Protein AF-A0A8E2B9Q5-F1 (afdb_monomer)

Secondary structure (DSSP, 8-state):
--EEEEEEETTEEEEEEEES-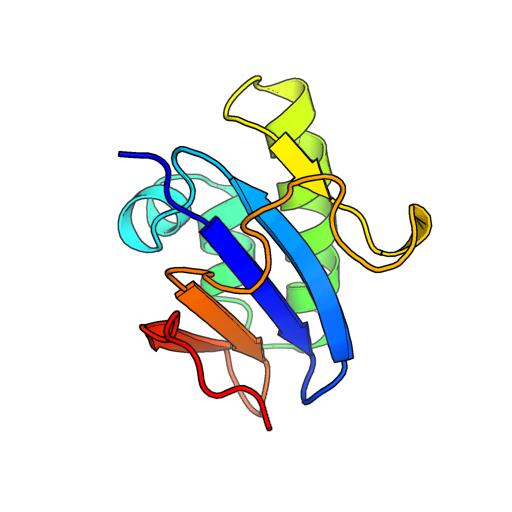-HHHHTTSHHHHHHHT--SHHHHHHHHHHHHHHHHHTTSS-EE-GGG-SS-SSTTTT--SEEEEESSSEEEEE--SS---

Organism: NCBI:txid2576905

Foldseek 3Di:
DKAKEWEEAVPHTFKIWIRQLDLVSLCVDPLSVQLQFPQDSVSNSVSLVVVLVVCVVVVRGHMGGCVVDDDDPDPQSQFHQWYWYDDSHTDIDGDGDDDPD

Radius of gyration: 12.32 Å; Cα contacts (8 Å, |Δi|>4): 187; chains: 1; bounding box: 28×25×31 Å

Mean predicted aligned error: 6.24 Å

Structure (mmCIF, N/CA/C/O backbone):
data_AF-A0A8E2B9Q5-F1
#
_entry.id   AF-A0A8E2B9Q5-F1
#
loop_
_atom_site.group_PDB
_atom_site.id
_atom_site.type_symbol
_atom_site.label_atom_id
_atom_site.label_alt_id
_atom_site.label_comp_id
_atom_site.label_asym_id
_atom_site.label_entity_id
_atom_site.label_seq_id
_atom_site.pdbx_PDB_ins_code
_atom_site.Cartn_x
_atom_site.Cartn_y
_atom_site.Cartn_z
_atom_site.occupancy
_atom_site.B_iso_or_equiv
_atom_site.auth_seq_id
_atom_site.auth_comp_id
_atom_site.auth_asym_id
_atom_site.auth_atom_id
_atom_site.pdbx_PDB_model_num
ATOM 1 N N . MET A 1 1 ? 13.792 -6.050 -12.829 1.00 53.81 1 MET A N 1
ATOM 2 C CA . MET A 1 1 ? 12.338 -6.245 -12.993 1.00 53.81 1 MET A CA 1
ATOM 3 C C . MET A 1 1 ? 11.675 -5.340 -11.972 1.00 53.81 1 MET A C 1
ATOM 5 O O . MET A 1 1 ? 12.046 -5.408 -10.807 1.00 53.81 1 MET A O 1
ATOM 9 N N . THR A 1 2 ? 10.844 -4.407 -12.416 1.00 73.75 2 THR A N 1
ATOM 10 C CA . THR A 1 2 ? 10.288 -3.354 -11.558 1.00 73.75 2 THR A CA 1
ATOM 11 C C . THR A 1 2 ? 8.898 -3.788 -11.124 1.00 73.75 2 THR A C 1
ATOM 13 O O . THR A 1 2 ? 8.029 -3.864 -11.982 1.00 73.75 2 THR A O 1
ATOM 16 N N . THR A 1 3 ? 8.706 -4.090 -9.835 1.00 81.56 3 THR A N 1
ATOM 17 C CA . THR A 1 3 ? 7.385 -4.484 -9.313 1.00 81.56 3 THR A CA 1
ATOM 18 C C . THR A 1 3 ? 6.517 -3.240 -9.153 1.00 81.56 3 THR A C 1
ATOM 20 O O . THR A 1 3 ? 7.046 -2.176 -8.822 1.00 81.56 3 THR A O 1
ATOM 23 N N . ARG A 1 4 ? 5.209 -3.359 -9.371 1.00 86.88 4 ARG A N 1
ATOM 24 C CA . ARG A 1 4 ? 4.205 -2.335 -9.069 1.00 86.88 4 ARG A CA 1
ATOM 25 C C . ARG A 1 4 ? 3.118 -2.909 -8.171 1.00 86.88 4 ARG A C 1
ATOM 27 O O . ARG A 1 4 ? 2.598 -3.989 -8.444 1.00 86.88 4 ARG A O 1
ATOM 34 N N . THR A 1 5 ? 2.771 -2.166 -7.127 1.00 89.81 5 THR A N 1
ATOM 35 C CA . THR A 1 5 ? 1.789 -2.593 -6.129 1.00 89.81 5 THR A CA 1
ATOM 36 C C . THR A 1 5 ? 0.813 -1.467 -5.853 1.00 89.81 5 THR A C 1
ATOM 38 O O . THR A 1 5 ? 1.228 -0.393 -5.417 1.00 89.81 5 THR A O 1
ATOM 41 N N . ASP A 1 6 ? -0.472 -1.731 -6.059 1.00 90.00 6 ASP A N 1
ATOM 42 C CA . ASP A 1 6 ? -1.550 -0.819 -5.691 1.00 90.00 6 ASP A CA 1
ATOM 43 C C . ASP A 1 6 ? -2.162 -1.177 -4.342 1.00 90.00 6 ASP A C 1
ATOM 45 O O . ASP A 1 6 ? -2.262 -2.349 -3.970 1.00 90.00 6 ASP A O 1
ATOM 49 N N . PHE A 1 7 ? -2.653 -0.152 -3.653 1.00 91.69 7 PHE A N 1
ATOM 50 C CA . PHE A 1 7 ? -3.357 -0.272 -2.387 1.00 91.69 7 PHE A CA 1
ATOM 51 C C . PHE A 1 7 ? -4.791 0.240 -2.530 1.00 91.69 7 PHE A C 1
ATOM 53 O O . PHE A 1 7 ? -5.020 1.3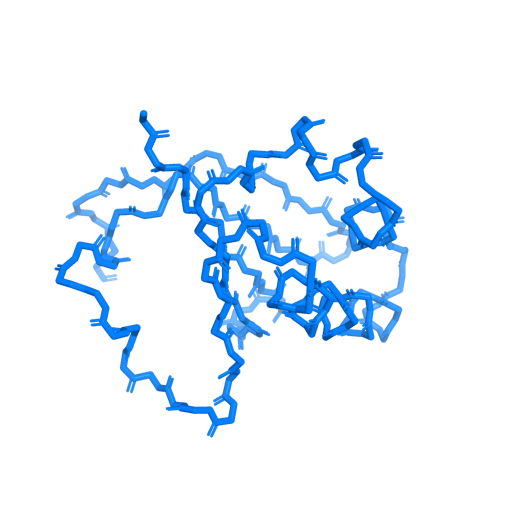32 -3.055 1.00 91.69 7 PHE A O 1
ATOM 60 N N . TYR A 1 8 ? -5.754 -0.531 -2.023 1.00 91.38 8 TYR A N 1
ATOM 61 C CA . TYR A 1 8 ? -7.180 -0.213 -2.079 1.00 91.38 8 TYR A CA 1
ATOM 62 C C . TYR A 1 8 ? -7.871 -0.409 -0.725 1.00 91.38 8 TYR A C 1
ATOM 64 O O . TYR A 1 8 ? -7.615 -1.374 -0.007 1.00 91.38 8 TYR A O 1
ATOM 72 N N . LEU A 1 9 ? -8.823 0.466 -0.401 1.00 91.31 9 LEU A N 1
ATOM 73 C CA . LEU A 1 9 ? -9.820 0.256 0.650 1.00 91.31 9 LEU A CA 1
ATOM 74 C C . LEU A 1 9 ? -11.170 -0.051 -0.013 1.00 91.31 9 LEU A C 1
ATOM 76 O O . LEU A 1 9 ? -11.795 0.839 -0.590 1.00 91.31 9 LEU A O 1
ATOM 80 N N . GLY A 1 10 ? -11.621 -1.307 0.034 1.00 88.31 10 GLY A N 1
ATOM 81 C CA . GLY A 1 10 ? -12.721 -1.761 -0.820 1.00 88.31 10 GLY A CA 1
ATOM 82 C C . GLY A 1 10 ? -12.393 -1.515 -2.299 1.00 88.31 10 GLY A C 1
ATOM 83 O O . GLY A 1 10 ? -11.389 -2.014 -2.797 1.00 88.31 10 GLY A O 1
ATOM 84 N N . ALA A 1 11 ? -13.207 -0.711 -2.986 1.00 85.00 11 ALA A N 1
ATOM 85 C CA . ALA A 1 11 ? -12.972 -0.295 -4.375 1.00 85.00 11 ALA A CA 1
ATOM 86 C C . ALA A 1 11 ? -12.219 1.047 -4.510 1.00 85.00 11 ALA A C 1
ATOM 88 O O . ALA A 1 11 ? -11.961 1.503 -5.621 1.00 85.00 11 ALA A O 1
ATOM 89 N N . GLN A 1 12 ? -11.886 1.712 -3.401 1.00 87.12 12 GLN A N 1
ATOM 90 C CA . GLN A 1 12 ? -11.217 3.010 -3.425 1.00 87.12 12 GLN A CA 1
ATOM 91 C C . GLN A 1 12 ? -9.701 2.832 -3.491 1.00 87.12 12 GLN A C 1
ATOM 93 O O . GLN A 1 12 ? -9.111 2.272 -2.569 1.00 87.12 12 GLN A O 1
ATOM 98 N N . TRP A 1 13 ? -9.065 3.364 -4.533 1.00 88.56 13 TRP A N 1
ATOM 99 C CA . TRP A 1 13 ? -7.606 3.454 -4.612 1.00 88.56 13 TRP A CA 1
ATOM 100 C C . TRP A 1 13 ? -7.060 4.428 -3.560 1.00 88.56 13 TRP A C 1
ATOM 102 O O . TRP A 1 13 ? -7.588 5.529 -3.383 1.00 88.56 13 TRP A O 1
ATOM 112 N N . ILE A 1 14 ? -6.007 4.016 -2.852 1.00 91.69 14 ILE A N 1
ATOM 113 C CA . ILE A 1 14 ? -5.383 4.799 -1.775 1.00 91.69 14 ILE A CA 1
ATOM 114 C C . ILE A 1 14 ? -3.863 4.961 -1.927 1.00 91.69 14 ILE A C 1
ATOM 116 O O . ILE A 1 14 ? -3.224 5.510 -1.031 1.00 91.69 14 ILE A O 1
ATOM 120 N N . GLY A 1 15 ? -3.295 4.533 -3.056 1.00 90.69 15 GLY A N 1
ATOM 121 C CA . GLY A 1 15 ? -1.913 4.811 -3.442 1.00 90.69 15 GLY A CA 1
ATOM 122 C C . GLY A 1 15 ? -1.224 3.637 -4.126 1.00 90.69 15 GLY A C 1
ATOM 123 O O . GLY A 1 15 ? -1.754 2.524 -4.172 1.00 90.69 15 GLY A O 1
ATOM 124 N N . SER A 1 16 ? -0.025 3.890 -4.650 1.00 90.50 16 SER A N 1
ATOM 125 C CA . SER A 1 16 ? 0.753 2.899 -5.404 1.00 90.50 16 SER A CA 1
ATOM 126 C C . SER A 1 16 ? 2.248 3.005 -5.129 1.00 90.50 16 SER A C 1
ATOM 128 O O . SER A 1 16 ? 2.769 4.091 -4.880 1.00 90.50 16 SER A O 1
ATOM 130 N N . LEU A 1 17 ? 2.947 1.877 -5.229 1.00 90.94 17 LEU A N 1
ATOM 131 C CA . LEU A 1 17 ? 4.400 1.774 -5.118 1.00 90.94 17 LEU A CA 1
ATOM 132 C C . LEU A 1 17 ? 5.012 1.147 -6.365 1.00 90.94 17 LEU A C 1
ATOM 134 O O . LEU A 1 17 ? 4.416 0.262 -6.977 1.00 90.94 17 LEU A O 1
ATOM 138 N N . GLN A 1 18 ? 6.257 1.516 -6.655 1.00 88.38 18 GLN A N 1
ATOM 139 C CA . GLN A 1 18 ? 7.084 0.903 -7.689 1.00 88.38 18 GLN A CA 1
ATOM 140 C C . GLN A 1 18 ? 8.441 0.436 -7.135 1.00 88.38 18 GLN A C 1
ATOM 142 O O . GLN A 1 18 ? 8.914 0.930 -6.110 1.00 88.38 18 GLN A O 1
ATOM 147 N N . PHE A 1 19 ? 9.086 -0.478 -7.870 1.00 86.19 19 PHE A N 1
ATOM 148 C CA . PHE A 1 19 ? 10.402 -1.087 -7.646 1.00 86.19 19 PHE A CA 1
ATOM 149 C C . PHE A 1 19 ? 10.375 -2.278 -6.695 1.00 86.19 19 PHE A C 1
ATOM 151 O O . PHE A 1 19 ? 9.934 -3.357 -7.090 1.00 86.19 19 PHE A O 1
ATOM 158 N N . ALA A 1 20 ? 10.887 -2.132 -5.475 1.00 86.94 20 ALA A N 1
ATOM 159 C CA . ALA A 1 20 ? 11.074 -3.243 -4.545 1.00 86.94 20 ALA A CA 1
ATOM 160 C C . ALA A 1 20 ? 9.790 -3.614 -3.773 1.00 86.94 20 ALA A C 1
ATOM 162 O O . ALA A 1 20 ? 9.870 -4.232 -2.716 1.00 86.94 20 ALA A O 1
ATOM 163 N N . CYS A 1 21 ? 8.608 -3.261 -4.285 1.00 86.19 21 CYS A N 1
ATOM 164 C CA . CYS A 1 21 ? 7.327 -3.313 -3.574 1.00 86.19 21 CYS A CA 1
ATOM 165 C C . CYS A 1 21 ? 6.579 -4.658 -3.664 1.00 86.19 21 CYS A C 1
ATOM 167 O O . CYS A 1 21 ? 5.378 -4.715 -3.405 1.00 86.19 21 CYS A O 1
ATOM 169 N N . HIS A 1 22 ? 7.274 -5.748 -3.994 1.00 90.00 22 HIS A N 1
ATOM 170 C CA . HIS A 1 22 ? 6.719 -7.102 -3.909 1.00 90.00 22 HIS A CA 1
ATOM 171 C C . HIS A 1 22 ? 6.233 -7.408 -2.476 1.00 90.00 22 HIS A C 1
ATOM 173 O O . HIS A 1 22 ? 6.938 -7.034 -1.531 1.00 90.00 22 HIS A O 1
ATOM 179 N N . PRO A 1 23 ? 5.107 -8.121 -2.267 1.00 89.31 23 PRO A N 1
ATOM 180 C CA . PRO A 1 23 ? 4.583 -8.417 -0.930 1.00 89.31 23 PRO A CA 1
ATOM 181 C C . PRO A 1 23 ? 5.616 -9.006 0.039 1.00 89.31 23 PRO A C 1
ATOM 183 O O . PRO A 1 23 ? 5.714 -8.558 1.178 1.00 89.31 23 PRO A O 1
ATOM 186 N N . ASP A 1 24 ? 6.464 -9.926 -0.423 1.00 90.75 24 ASP A N 1
ATOM 187 C CA . ASP A 1 24 ? 7.541 -10.499 0.403 1.00 90.75 24 ASP A CA 1
ATOM 188 C C . ASP A 1 24 ? 8.562 -9.464 0.894 1.00 90.75 24 ASP A C 1
ATOM 190 O O . ASP A 1 24 ? 9.105 -9.591 1.994 1.00 90.75 24 ASP A O 1
ATOM 194 N N . ASN A 1 25 ? 8.843 -8.435 0.094 1.00 91.12 25 ASN A N 1
ATOM 195 C CA . ASN A 1 25 ? 9.719 -7.337 0.496 1.00 91.12 25 ASN A CA 1
ATOM 196 C C . ASN A 1 25 ? 8.981 -6.372 1.425 1.00 91.12 25 ASN A C 1
ATOM 198 O O . ASN A 1 25 ? 9.537 -5.956 2.441 1.00 91.12 25 ASN A O 1
ATOM 202 N N . LEU A 1 26 ? 7.709 -6.082 1.137 1.00 92.75 26 LEU A N 1
ATOM 203 C CA . LEU A 1 26 ? 6.865 -5.270 2.009 1.00 92.75 26 LEU A CA 1
ATOM 204 C C . LEU A 1 26 ? 6.728 -5.899 3.401 1.00 92.75 26 LEU A C 1
ATOM 206 O O . LEU A 1 26 ? 6.826 -5.189 4.392 1.00 92.75 26 LEU A O 1
ATOM 210 N N . LEU A 1 27 ? 6.607 -7.224 3.514 1.00 94.38 27 LEU A N 1
ATOM 211 C CA . LEU A 1 27 ? 6.567 -7.925 4.805 1.00 94.38 27 LEU A CA 1
ATOM 212 C C . LEU A 1 27 ? 7.881 -7.841 5.600 1.00 94.38 27 LEU A C 1
ATOM 214 O O . LEU A 1 27 ? 7.869 -8.008 6.826 1.00 94.38 27 LEU A O 1
ATOM 218 N N . LYS A 1 28 ? 9.017 -7.601 4.937 1.00 93.69 28 LYS A N 1
ATOM 219 C CA . LYS A 1 28 ? 10.321 -7.376 5.587 1.00 93.69 28 LYS A CA 1
ATOM 220 C C . LYS A 1 28 ? 10.498 -5.919 6.019 1.00 93.69 28 LYS A C 1
ATOM 222 O O . LYS A 1 28 ? 11.197 -5.668 6.996 1.00 93.69 28 LYS A O 1
ATOM 227 N N . HIS A 1 29 ? 9.842 -4.987 5.334 1.00 93.88 29 HIS A N 1
ATOM 228 C CA . HIS A 1 29 ? 9.858 -3.564 5.647 1.00 93.88 29 HIS A CA 1
ATOM 229 C C . HIS A 1 29 ? 8.874 -3.227 6.790 1.00 93.88 29 HIS A C 1
ATOM 231 O O . HIS A 1 29 ? 7.729 -3.679 6.740 1.00 93.88 29 HIS A O 1
ATOM 237 N N . PRO A 1 30 ? 9.241 -2.428 7.812 1.00 94.75 30 PRO A N 1
ATOM 238 C CA . PRO A 1 30 ? 8.354 -2.133 8.945 1.00 94.75 30 PRO A CA 1
ATOM 239 C C . PRO A 1 30 ? 6.994 -1.547 8.536 1.00 94.75 30 PRO A C 1
ATOM 241 O O . PRO A 1 30 ? 5.953 -2.059 8.952 1.00 94.75 30 PRO A O 1
ATOM 244 N N . TYR A 1 31 ? 6.991 -0.536 7.662 1.00 94.62 31 TYR A N 1
ATOM 245 C CA . TYR A 1 31 ? 5.761 0.111 7.189 1.00 94.62 31 TYR A CA 1
ATOM 246 C C . TYR A 1 31 ? 4.964 -0.781 6.228 1.00 94.62 31 TYR A C 1
ATOM 248 O O . TYR A 1 31 ? 3.734 -0.775 6.237 1.00 94.62 31 TYR A O 1
ATOM 256 N N . GLY A 1 32 ? 5.658 -1.619 5.450 1.00 94.88 32 GLY A N 1
ATOM 257 C CA . GLY A 1 32 ? 5.006 -2.595 4.579 1.00 94.88 32 GLY A CA 1
ATOM 258 C C . GLY A 1 32 ? 4.295 -3.664 5.406 1.00 94.88 32 GLY A C 1
ATOM 259 O O . GLY A 1 32 ? 3.112 -3.918 5.210 1.00 94.88 32 GLY A O 1
ATOM 260 N N . ARG A 1 33 ? 4.961 -4.221 6.421 1.00 96.38 33 ARG A N 1
ATOM 261 C CA . ARG A 1 33 ? 4.359 -5.177 7.354 1.00 96.38 33 ARG A CA 1
ATOM 262 C C . ARG A 1 33 ? 3.161 -4.577 8.082 1.00 96.38 33 ARG A C 1
ATOM 264 O O . ARG A 1 33 ? 2.153 -5.266 8.216 1.00 96.38 33 ARG A O 1
ATOM 271 N N . ALA A 1 34 ? 3.248 -3.323 8.528 1.00 96.62 34 ALA A N 1
ATOM 272 C CA . ALA A 1 34 ? 2.132 -2.636 9.174 1.00 96.62 34 ALA A CA 1
ATOM 273 C C . ALA A 1 34 ? 0.904 -2.552 8.249 1.00 96.62 34 ALA A C 1
ATOM 275 O O . ALA A 1 34 ? -0.200 -2.888 8.676 1.00 96.62 34 ALA A O 1
ATOM 276 N N . ALA A 1 35 ? 1.101 -2.199 6.974 1.00 95.88 35 ALA A N 1
ATOM 277 C CA . ALA A 1 35 ? 0.025 -2.163 5.985 1.00 95.88 35 ALA A CA 1
ATOM 278 C C . ALA A 1 35 ? -0.529 -3.567 5.687 1.00 95.88 35 ALA A C 1
ATOM 280 O O . ALA A 1 35 ? -1.738 -3.775 5.709 1.00 95.88 35 ALA A O 1
ATOM 281 N N . LEU A 1 36 ? 0.340 -4.558 5.469 1.00 95.38 36 LEU A N 1
ATOM 282 C CA . LEU A 1 36 ? -0.055 -5.902 5.032 1.00 95.38 36 LEU A CA 1
ATOM 283 C C . LEU A 1 36 ? -0.703 -6.750 6.140 1.00 95.38 36 LEU A C 1
ATOM 285 O O . LEU A 1 36 ? -1.375 -7.735 5.847 1.00 95.38 36 LEU A O 1
ATOM 289 N N . THR A 1 37 ? -0.510 -6.380 7.408 1.00 95.50 37 THR A N 1
ATOM 290 C CA . THR A 1 37 ? -1.063 -7.095 8.574 1.00 95.50 37 THR A CA 1
ATOM 291 C C . THR A 1 37 ? -2.147 -6.309 9.316 1.00 95.50 37 THR A C 1
ATOM 293 O O . THR A 1 37 ? -2.625 -6.744 10.369 1.00 95.50 37 THR A O 1
ATOM 296 N N . ALA A 1 38 ? -2.557 -5.157 8.777 1.00 95.62 38 ALA A N 1
ATOM 297 C CA . ALA A 1 38 ? -3.565 -4.304 9.383 1.00 95.62 38 ALA A CA 1
ATOM 298 C C . ALA A 1 38 ? -4.901 -5.043 9.563 1.00 95.62 38 ALA A C 1
ATOM 300 O O . ALA A 1 38 ? -5.438 -5.657 8.641 1.00 95.62 38 ALA A O 1
ATOM 301 N N . ARG A 1 39 ? -5.467 -4.958 10.771 1.00 93.50 39 ARG A N 1
ATOM 302 C CA . ARG A 1 39 ? -6.747 -5.606 11.106 1.00 93.50 39 ARG A CA 1
ATOM 303 C C . ARG A 1 39 ? -7.943 -4.675 11.000 1.00 93.50 39 ARG A C 1
ATOM 305 O O . ARG A 1 39 ? -9.062 -5.153 10.863 1.00 93.50 39 ARG A O 1
ATOM 312 N N . LEU A 1 40 ? -7.711 -3.368 11.053 1.00 95.12 40 LEU A N 1
ATOM 313 C CA . LEU A 1 40 ? -8.740 -2.335 10.992 1.00 95.12 40 LEU A CA 1
ATOM 314 C C . LEU A 1 40 ? -8.538 -1.474 9.741 1.00 95.12 40 LEU A C 1
ATOM 316 O O . LEU A 1 40 ? -7.387 -1.205 9.384 1.00 95.12 40 LEU A O 1
ATOM 320 N N . PRO A 1 41 ? -9.621 -0.981 9.117 1.00 93.94 41 PRO A N 1
ATOM 321 C CA . PRO A 1 41 ? -9.520 -0.167 7.910 1.00 93.94 41 PRO A CA 1
ATOM 322 C C . PRO A 1 41 ? -8.774 1.150 8.166 1.00 93.94 41 PRO A C 1
ATOM 324 O O . PRO A 1 41 ? -7.962 1.569 7.349 1.00 93.94 41 PRO A O 1
ATOM 327 N N . SER A 1 42 ? -8.976 1.783 9.327 1.00 94.88 42 SER A N 1
ATOM 328 C CA . SER A 1 42 ? -8.263 3.012 9.703 1.00 94.88 42 SER A CA 1
ATOM 329 C C . SER A 1 42 ? -6.759 2.784 9.875 1.00 94.88 42 SER A C 1
ATOM 331 O O . SER A 1 42 ? -5.957 3.581 9.392 1.00 94.88 42 SER A O 1
ATOM 333 N N . THR A 1 43 ? -6.372 1.674 10.511 1.00 95.69 43 THR A N 1
ATOM 334 C CA . THR A 1 43 ? -4.966 1.271 10.654 1.00 95.69 43 THR A CA 1
ATOM 335 C C . THR A 1 43 ? -4.338 0.972 9.299 1.00 95.69 43 THR A C 1
ATOM 337 O O . THR A 1 43 ? -3.215 1.396 9.055 1.00 95.69 43 THR A O 1
ATOM 340 N N . TYR A 1 44 ? -5.067 0.296 8.408 1.00 96.06 44 TYR A N 1
ATOM 341 C CA . TYR A 1 44 ? -4.610 0.022 7.048 1.00 96.06 44 TYR A CA 1
ATOM 342 C C . TYR A 1 44 ? -4.333 1.320 6.280 1.00 96.06 44 TYR A C 1
ATOM 344 O O . TYR A 1 44 ? -3.232 1.506 5.773 1.00 96.06 44 TYR A O 1
ATOM 352 N N . VAL A 1 45 ? -5.284 2.260 6.272 1.00 94.81 45 VAL A N 1
ATOM 353 C CA . VAL A 1 45 ? -5.123 3.553 5.587 1.00 94.81 45 VAL A CA 1
ATOM 354 C C . VAL A 1 45 ? -3.956 4.361 6.157 1.00 94.81 45 VAL A C 1
ATOM 356 O O . VAL A 1 45 ? -3.194 4.943 5.389 1.00 94.81 45 VAL A O 1
ATOM 359 N N . SER A 1 46 ? -3.802 4.409 7.485 1.00 96.12 46 SER A N 1
ATOM 360 C CA . SER A 1 46 ? -2.665 5.102 8.107 1.00 96.12 46 SER A CA 1
ATOM 361 C C . SER A 1 46 ? -1.341 4.460 7.703 1.00 96.12 46 SER A C 1
ATOM 363 O O . SER A 1 46 ? -0.442 5.155 7.248 1.00 96.12 46 SER A O 1
ATOM 365 N N . ALA A 1 47 ? -1.250 3.131 7.785 1.00 96.50 47 ALA A N 1
ATOM 366 C CA . ALA A 1 47 ? -0.032 2.404 7.457 1.00 96.50 47 ALA A CA 1
ATOM 367 C C . ALA A 1 47 ? 0.346 2.522 5.973 1.00 96.50 47 ALA A C 1
ATOM 369 O O . ALA A 1 47 ? 1.528 2.605 5.660 1.00 96.50 47 ALA A O 1
ATOM 370 N N . VAL A 1 48 ? -0.631 2.568 5.060 1.00 95.19 48 VAL A N 1
ATOM 371 C CA . VAL A 1 48 ? -0.371 2.824 3.634 1.00 95.19 48 VAL A CA 1
ATOM 372 C C . VAL A 1 48 ? 0.168 4.238 3.423 1.00 95.19 48 VAL A C 1
ATOM 374 O O . VAL A 1 48 ? 1.146 4.399 2.705 1.00 95.19 48 VAL A O 1
ATOM 377 N N . LYS A 1 49 ? -0.388 5.260 4.084 1.00 94.50 49 LYS A N 1
ATOM 378 C CA . LYS A 1 49 ? 0.147 6.632 3.998 1.00 94.50 49 LYS A CA 1
ATOM 379 C C . LYS A 1 49 ? 1.582 6.727 4.508 1.00 94.50 49 LYS A C 1
ATOM 381 O O . LYS A 1 49 ? 2.428 7.307 3.832 1.00 94.50 49 LYS A O 1
ATOM 386 N N . ASP A 1 50 ? 1.855 6.127 5.665 1.00 95.69 50 ASP A N 1
ATOM 387 C CA . ASP A 1 50 ? 3.200 6.097 6.244 1.00 95.69 50 ASP A CA 1
ATOM 388 C C . ASP A 1 50 ? 4.167 5.347 5.321 1.00 95.69 50 ASP A C 1
ATOM 390 O O . ASP A 1 50 ? 5.281 5.804 5.079 1.00 95.69 50 ASP A O 1
ATOM 394 N N . LEU A 1 51 ? 3.720 4.231 4.735 1.00 95.69 51 LEU A N 1
ATOM 39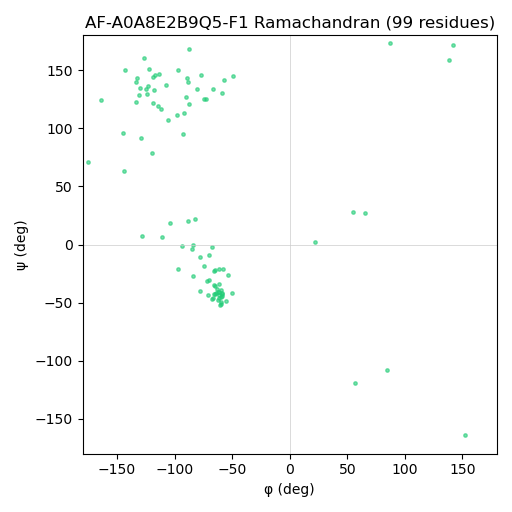5 C CA . LEU A 1 51 ? 4.488 3.476 3.755 1.00 95.69 51 LEU A CA 1
ATOM 396 C C . LEU A 1 51 ? 4.827 4.320 2.522 1.00 95.6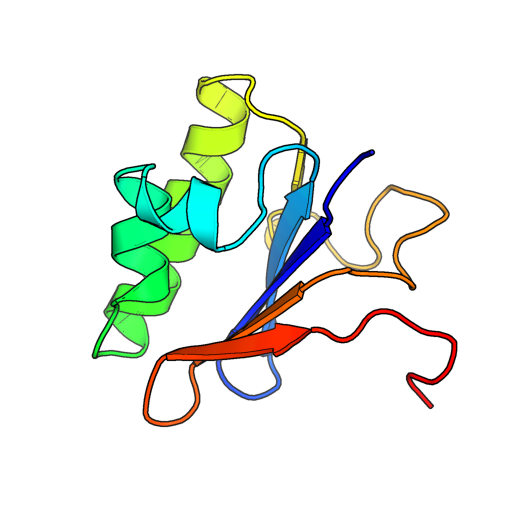9 51 LEU A C 1
ATOM 398 O O . LEU A 1 51 ? 5.992 4.351 2.150 1.00 95.69 51 LEU A O 1
ATOM 402 N N . LEU A 1 52 ? 3.860 5.010 1.909 1.00 93.25 52 LEU A N 1
ATOM 403 C CA . LEU A 1 52 ? 4.096 5.854 0.728 1.00 93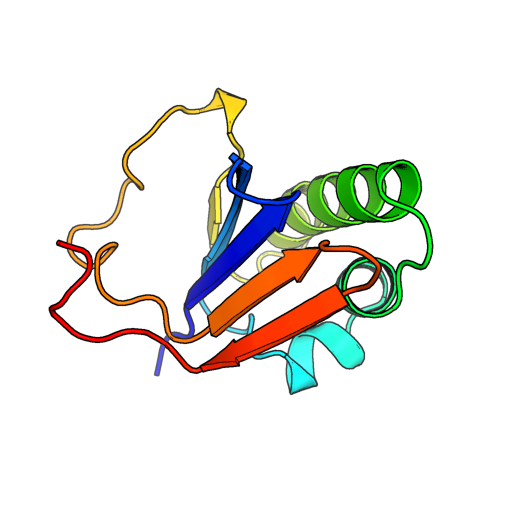.25 52 LEU A CA 1
ATOM 404 C C . LEU A 1 52 ? 5.103 6.973 1.022 1.00 93.25 52 LEU A C 1
ATOM 406 O O . LEU A 1 52 ? 6.027 7.193 0.240 1.00 93.25 52 LEU A O 1
ATOM 410 N N . LEU A 1 53 ? 4.952 7.646 2.168 1.00 93.12 53 LEU A N 1
ATOM 411 C CA . LEU A 1 53 ? 5.868 8.697 2.608 1.00 93.12 53 LEU A CA 1
ATOM 412 C C . LEU A 1 53 ? 7.288 8.148 2.790 1.00 93.12 53 LEU A C 1
ATOM 414 O O . LEU A 1 53 ? 8.247 8.690 2.239 1.00 93.12 53 LEU A O 1
ATOM 418 N N . MET A 1 54 ? 7.418 7.060 3.546 1.00 93.94 54 MET A N 1
ATOM 419 C CA . MET A 1 54 ? 8.719 6.492 3.887 1.00 93.94 54 MET A CA 1
ATOM 420 C C . MET A 1 54 ? 9.405 5.845 2.690 1.00 93.94 54 MET A C 1
ATOM 422 O O . MET A 1 54 ? 10.623 5.914 2.585 1.00 93.94 54 MET A O 1
ATOM 426 N N . TRP A 1 55 ? 8.645 5.304 1.737 1.00 92.75 55 TRP A N 1
ATOM 427 C CA . TRP A 1 55 ? 9.199 4.753 0.501 1.00 92.75 55 TRP A CA 1
ATOM 428 C C . TRP A 1 55 ? 9.983 5.796 -0.301 1.00 92.75 55 TRP A C 1
ATOM 430 O O . TRP A 1 55 ? 11.071 5.504 -0.801 1.00 92.75 55 TRP A O 1
ATOM 440 N N . ALA A 1 56 ? 9.446 7.019 -0.382 1.00 86.81 56 ALA A N 1
ATOM 441 C CA . ALA A 1 56 ? 10.110 8.146 -1.026 1.00 86.81 56 ALA A CA 1
ATOM 442 C C . ALA A 1 56 ? 11.307 8.651 -0.203 1.00 86.81 56 ALA A C 1
ATOM 444 O O . ALA A 1 56 ? 12.373 8.893 -0.765 1.00 86.81 56 ALA A O 1
ATOM 445 N N . VAL A 1 57 ? 11.155 8.772 1.123 1.00 90.62 57 VAL A N 1
ATOM 446 C CA . VAL A 1 57 ? 12.228 9.220 2.034 1.00 90.62 57 VAL A CA 1
ATOM 447 C C . VAL A 1 57 ? 13.434 8.276 2.005 1.00 90.62 57 VAL A C 1
ATOM 449 O O . VAL A 1 57 ? 14.573 8.734 2.004 1.00 90.62 57 VAL A O 1
ATOM 452 N N . GLU A 1 58 ? 13.196 6.968 1.959 1.00 91.06 58 GLU A N 1
ATOM 453 C CA . GLU A 1 58 ? 14.242 5.940 1.961 1.00 91.06 58 GLU A CA 1
ATOM 454 C C . GLU A 1 58 ? 14.813 5.652 0.560 1.00 91.06 58 GLU A C 1
ATOM 456 O O . GLU A 1 58 ? 15.751 4.867 0.426 1.00 91.06 58 GLU A O 1
ATOM 461 N N . GLY A 1 59 ? 14.274 6.276 -0.494 1.00 87.06 59 GLY A N 1
ATOM 462 C CA . GLY A 1 59 ? 14.747 6.086 -1.868 1.00 87.06 59 GLY A CA 1
ATOM 463 C C . GLY A 1 59 ? 14.534 4.665 -2.407 1.00 87.06 59 GLY A C 1
ATOM 464 O O . GLY A 1 59 ? 15.282 4.218 -3.276 1.00 87.06 59 GLY A O 1
ATOM 465 N N . LEU A 1 60 ? 13.526 3.944 -1.903 1.00 86.00 60 LEU A N 1
ATOM 466 C CA . LEU A 1 60 ? 13.246 2.542 -2.261 1.00 86.00 60 LEU A CA 1
ATOM 467 C C . LEU A 1 60 ? 12.548 2.386 -3.620 1.00 86.00 60 LEU A C 1
ATOM 469 O O . LEU A 1 60 ? 12.414 1.275 -4.145 1.00 86.00 60 LEU A O 1
ATOM 473 N N . GLY A 1 61 ? 12.092 3.500 -4.185 1.00 85.88 61 GLY A N 1
ATOM 474 C CA . GLY A 1 61 ? 11.408 3.579 -5.462 1.00 85.88 61 GLY A CA 1
ATOM 475 C C . GLY A 1 61 ? 10.463 4.771 -5.501 1.00 85.88 61 GLY A C 1
ATOM 476 O O . GLY A 1 61 ? 10.532 5.674 -4.670 1.00 85.88 61 GLY A O 1
ATOM 477 N N . ALA A 1 62 ? 9.553 4.754 -6.466 1.00 86.62 62 ALA A N 1
ATOM 478 C CA . ALA A 1 62 ? 8.513 5.762 -6.581 1.00 86.62 62 ALA A CA 1
ATOM 479 C C . ALA A 1 62 ? 7.259 5.356 -5.791 1.00 86.62 62 ALA A C 1
ATOM 481 O O . ALA A 1 62 ? 6.897 4.176 -5.731 1.00 86.62 62 ALA A O 1
ATOM 482 N N . ALA A 1 63 ? 6.613 6.352 -5.190 1.00 88.69 63 ALA A N 1
ATOM 483 C CA . ALA A 1 63 ? 5.365 6.228 -4.453 1.00 88.69 63 ALA A CA 1
ATOM 484 C C . ALA A 1 63 ? 4.382 7.298 -4.941 1.00 88.69 63 ALA A C 1
ATOM 486 O O . ALA A 1 63 ? 4.761 8.460 -5.087 1.00 88.69 63 ALA A O 1
ATOM 487 N N . HIS A 1 64 ? 3.129 6.912 -5.175 1.00 86.38 64 HIS A N 1
ATOM 488 C CA . HIS A 1 64 ? 2.064 7.822 -5.597 1.00 86.38 64 HIS A CA 1
ATOM 489 C C . HIS A 1 64 ? 0.991 7.917 -4.520 1.00 86.38 64 HIS A C 1
ATOM 491 O O . HIS A 1 64 ? 0.356 6.920 -4.169 1.00 86.38 64 HIS A O 1
ATOM 497 N N . ASP A 1 65 ? 0.799 9.135 -4.015 1.00 82.06 65 ASP A N 1
ATOM 498 C CA . ASP A 1 65 ? -0.269 9.484 -3.084 1.00 82.06 65 ASP A CA 1
ATOM 499 C C . ASP A 1 65 ? -1.533 9.906 -3.859 1.00 82.06 65 ASP A C 1
ATOM 501 O O . ASP A 1 65 ? -1.419 10.651 -4.837 1.00 82.06 65 ASP A O 1
ATOM 505 N N . PRO A 1 66 ? -2.742 9.511 -3.415 1.00 78.00 66 PRO A N 1
ATOM 506 C CA . PRO A 1 66 ? -4.001 9.900 -4.052 1.00 78.00 66 PRO A CA 1
ATOM 507 C C . PRO A 1 66 ? -4.206 11.408 -4.232 1.00 78.00 66 PRO A C 1
ATOM 509 O O . PRO A 1 66 ? -4.934 11.827 -5.130 1.00 78.00 66 PRO A O 1
ATOM 512 N N . ARG A 1 67 ? -3.581 12.243 -3.392 1.00 73.44 67 ARG A N 1
ATOM 513 C CA . ARG A 1 67 ? -3.643 13.711 -3.494 1.00 73.44 67 ARG A CA 1
ATOM 514 C C . ARG A 1 67 ? -2.993 14.248 -4.763 1.00 73.44 67 ARG A C 1
ATOM 516 O O . ARG A 1 67 ? -3.336 15.351 -5.176 1.00 73.44 67 ARG A O 1
ATOM 523 N N . ASN A 1 68 ? -2.097 13.478 -5.373 1.00 70.31 68 ASN A N 1
ATOM 524 C CA . ASN A 1 68 ? -1.445 13.841 -6.627 1.00 70.31 68 ASN A CA 1
ATOM 525 C C . ASN A 1 68 ? -2.303 13.477 -7.854 1.00 70.31 68 ASN A C 1
ATOM 527 O O . ASN A 1 68 ? -1.925 13.799 -8.974 1.00 70.31 68 ASN A O 1
ATOM 531 N N . GLY A 1 69 ? -3.486 12.885 -7.642 1.00 60.69 69 GLY A N 1
ATOM 532 C CA . GLY A 1 69 ? -4.450 12.569 -8.690 1.00 60.69 69 GLY A CA 1
ATOM 533 C C . GLY A 1 69 ? -4.226 11.217 -9.370 1.00 60.69 69 GLY A C 1
ATOM 534 O O . GLY A 1 69 ? -3.259 10.504 -9.114 1.00 60.69 69 GLY A O 1
ATOM 535 N N . TRP A 1 70 ? -5.190 10.873 -10.223 1.00 56.38 70 TRP A N 1
ATOM 536 C CA . TRP A 1 70 ? -5.190 9.724 -11.131 1.00 56.38 70 TRP A CA 1
ATOM 537 C C . TRP A 1 70 ? -5.151 10.235 -12.581 1.00 56.38 70 TRP A C 1
ATOM 539 O O . TRP A 1 70 ? -5.800 11.253 -12.843 1.00 56.38 70 TRP A O 1
ATOM 549 N N . PRO A 1 71 ? -4.512 9.546 -13.549 1.00 53.69 71 PRO A N 1
ATOM 550 C CA . PRO A 1 71 ? -3.794 8.273 -13.445 1.00 53.69 71 PRO A CA 1
ATOM 551 C C . PRO A 1 71 ? -2.324 8.452 -13.043 1.00 53.69 71 PRO A C 1
ATOM 553 O O . PRO A 1 71 ? -1.804 9.561 -13.035 1.00 53.69 71 PRO A O 1
ATOM 556 N N . TRP A 1 72 ? -1.670 7.340 -12.700 1.00 64.06 72 TRP A N 1
ATOM 557 C CA . TRP A 1 72 ? -0.242 7.275 -12.389 1.00 64.06 72 TRP A CA 1
ATOM 558 C C . TRP A 1 72 ? 0.627 7.976 -13.452 1.00 64.06 72 TRP A C 1
ATOM 560 O O . TRP A 1 72 ? 0.350 7.847 -14.644 1.00 64.06 72 TRP A O 1
ATOM 570 N N . ASP A 1 73 ? 1.732 8.609 -13.045 1.00 55.38 73 ASP A N 1
ATOM 571 C CA . ASP A 1 73 ? 2.637 9.339 -13.957 1.00 55.38 73 ASP A CA 1
ATOM 572 C C . ASP A 1 73 ? 3.406 8.437 -14.953 1.00 55.38 73 ASP A C 1
ATOM 574 O O . ASP A 1 73 ? 4.179 8.932 -15.774 1.00 55.38 73 ASP A O 1
ATOM 578 N N . TRP A 1 74 ? 3.241 7.109 -14.899 1.00 63.16 74 TRP A N 1
ATOM 579 C CA . TRP A 1 74 ? 3.962 6.155 -15.748 1.00 63.16 74 TRP A CA 1
ATOM 580 C C . TRP A 1 74 ? 3.079 5.515 -16.834 1.00 63.16 74 TRP A C 1
ATOM 582 O O . TRP A 1 74 ? 1.976 5.038 -16.574 1.00 63.16 74 TRP A O 1
ATOM 592 N N . GLU A 1 75 ? 3.621 5.404 -18.052 1.00 54.25 75 GLU A N 1
ATOM 593 C CA . GLU A 1 75 ? 2.939 4.890 -19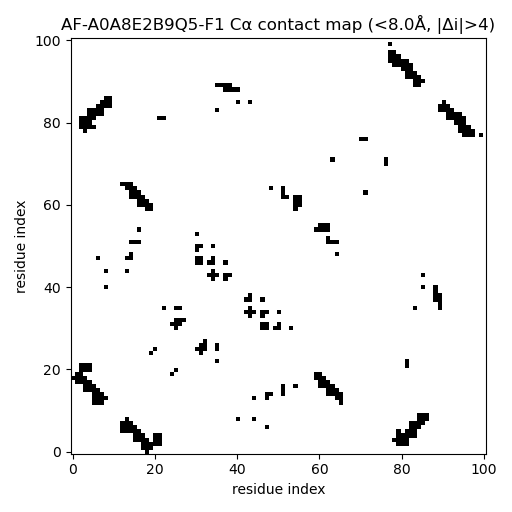.261 1.00 54.25 75 GLU A CA 1
ATOM 594 C C . GLU A 1 75 ? 2.394 3.452 -19.129 1.00 54.25 75 GLU A C 1
ATOM 596 O O . GLU A 1 75 ? 1.491 3.041 -19.850 1.00 54.25 75 GLU A O 1
ATOM 601 N N . THR A 1 76 ? 2.926 2.668 -18.193 1.00 56.06 76 THR A N 1
ATOM 602 C CA . THR A 1 76 ? 2.633 1.233 -18.008 1.00 56.06 76 THR A CA 1
ATOM 603 C C . THR A 1 76 ? 1.712 0.937 -16.821 1.00 56.06 76 THR A C 1
ATOM 605 O O . THR A 1 76 ? 1.700 -0.174 -16.292 1.00 56.06 76 THR A O 1
ATOM 608 N N . SER A 1 77 ? 0.998 1.945 -16.338 1.00 53.22 77 SER A N 1
ATOM 609 C CA . SER A 1 77 ? 0.196 1.878 -15.116 1.00 53.22 77 SER A CA 1
ATOM 610 C C . SER A 1 77 ? -0.939 0.848 -15.126 1.00 53.22 77 SER A C 1
ATOM 612 O O . SER A 1 77 ? -1.360 0.385 -14.072 1.00 53.22 77 SER A O 1
ATOM 614 N N . HIS A 1 78 ? -1.377 0.430 -16.313 1.00 56.06 78 HIS A N 1
ATOM 615 C CA . HIS A 1 78 ? -2.393 -0.606 -16.514 1.00 56.06 78 HIS A CA 1
ATOM 616 C C . HIS A 1 78 ? -1.919 -2.030 -16.157 1.00 56.06 78 HIS A C 1
ATOM 618 O O . HIS A 1 78 ? -2.733 -2.952 -16.101 1.00 56.06 78 HIS A O 1
ATOM 624 N N . CYS A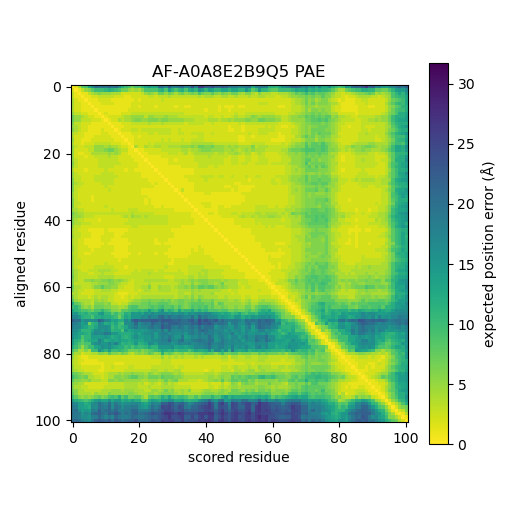 1 79 ? -0.621 -2.217 -15.892 1.00 62.31 79 CYS A N 1
ATOM 625 C CA . CYS A 1 79 ? -0.023 -3.505 -15.545 1.00 62.31 79 CYS A CA 1
ATOM 626 C C . CYS A 1 79 ? 0.618 -3.423 -14.154 1.00 62.31 79 CYS A C 1
ATOM 628 O O . CYS A 1 79 ? 1.837 -3.256 -14.046 1.00 62.31 79 CYS A O 1
ATOM 630 N N . ASN A 1 80 ? -0.194 -3.498 -13.096 1.00 66.38 80 ASN A N 1
ATOM 631 C CA . ASN A 1 80 ? 0.310 -3.610 -11.725 1.00 66.38 80 ASN A CA 1
ATOM 632 C C . ASN A 1 80 ? 0.470 -5.074 -11.339 1.00 66.38 80 ASN A C 1
ATOM 634 O O . ASN A 1 80 ? -0.467 -5.852 -11.456 1.00 66.38 80 ASN A O 1
ATOM 638 N N . ASP A 1 81 ? 1.653 -5.460 -10.874 1.00 81.75 81 ASP A N 1
ATOM 639 C CA . ASP A 1 81 ? 1.945 -6.855 -10.539 1.00 81.75 81 ASP A CA 1
ATOM 640 C C . ASP A 1 81 ? 1.100 -7.336 -9.351 1.00 81.75 81 ASP A C 1
ATOM 642 O O . ASP A 1 81 ? 0.666 -8.491 -9.314 1.00 81.75 81 ASP A O 1
ATOM 646 N N . TRP A 1 82 ? 0.830 -6.431 -8.404 1.00 87.69 82 TRP A N 1
ATOM 647 C CA . TRP A 1 82 ? 0.105 -6.725 -7.176 1.00 87.69 82 TRP A CA 1
ATOM 648 C C . TRP A 1 82 ? -0.981 -5.706 -6.864 1.00 87.69 82 TRP A C 1
ATOM 650 O O . TRP A 1 82 ? -0.794 -4.494 -6.959 1.00 87.69 82 TRP A O 1
ATOM 660 N N . ILE A 1 83 ? -2.104 -6.226 -6.384 1.00 88.38 83 ILE A N 1
ATOM 661 C CA . ILE A 1 83 ? -3.202 -5.451 -5.821 1.00 88.38 83 ILE A CA 1
ATOM 662 C C . ILE A 1 83 ? -3.355 -5.887 -4.371 1.00 88.38 83 ILE A C 1
ATOM 664 O O . ILE A 1 83 ? -3.573 -7.070 -4.085 1.00 88.38 83 ILE A O 1
ATOM 668 N N . ILE A 1 84 ? -3.242 -4.936 -3.452 1.00 90.81 84 ILE A N 1
ATOM 669 C CA . ILE A 1 84 ? -3.457 -5.147 -2.026 1.00 90.81 84 ILE A CA 1
ATOM 670 C C . ILE A 1 84 ? -4.716 -4.389 -1.636 1.00 90.81 84 ILE A C 1
ATOM 672 O O . ILE A 1 84 ? -4.755 -3.166 -1.703 1.00 90.81 84 ILE A O 1
ATOM 676 N N . THR A 1 85 ? -5.741 -5.108 -1.196 1.00 92.06 85 THR A N 1
ATOM 677 C CA . THR A 1 85 ? -7.036 -4.518 -0.849 1.00 92.06 85 THR A CA 1
ATOM 678 C C . THR A 1 85 ? -7.397 -4.856 0.583 1.00 92.06 85 THR A C 1
ATOM 680 O O . THR A 1 85 ? -7.269 -6.004 1.004 1.00 92.06 85 THR A O 1
ATOM 683 N N . TYR A 1 86 ? -7.900 -3.880 1.332 1.00 92.06 86 TYR A N 1
ATOM 684 C CA . TYR A 1 86 ? -8.601 -4.145 2.581 1.00 92.06 86 TYR A CA 1
ATOM 685 C C . TYR A 1 86 ? -10.105 -4.292 2.316 1.00 92.06 86 TYR A C 1
ATOM 687 O O . TYR A 1 86 ? -10.776 -3.318 1.976 1.00 92.06 86 TYR A O 1
ATOM 695 N N . ASP A 1 87 ? -10.626 -5.504 2.509 1.00 88.38 87 ASP A N 1
ATOM 696 C CA . ASP A 1 87 ? -12.053 -5.843 2.463 1.00 88.38 87 ASP A CA 1
ATOM 697 C C . ASP A 1 87 ? -12.336 -6.928 3.515 1.00 88.38 87 ASP A C 1
ATOM 699 O O . ASP A 1 87 ? -12.063 -8.114 3.310 1.00 88.38 87 ASP A O 1
ATOM 703 N N . HIS A 1 88 ? -12.792 -6.499 4.697 1.00 86.19 88 HIS A N 1
ATOM 704 C CA . HIS A 1 88 ? -12.893 -7.340 5.900 1.00 86.19 88 HIS A CA 1
ATOM 705 C C . HIS A 1 88 ? -11.569 -8.031 6.300 1.00 86.19 88 HIS A C 1
ATOM 707 O O . HIS A 1 88 ? -11.563 -9.096 6.917 1.00 86.19 88 HIS A O 1
ATOM 713 N N . GLY A 1 89 ? -10.442 -7.405 5.955 1.00 87.12 89 GLY A N 1
ATOM 714 C CA . GLY A 1 89 ? -9.086 -7.923 6.127 1.00 87.12 89 GLY A CA 1
ATOM 715 C C . GLY A 1 89 ? -8.225 -7.616 4.904 1.00 87.12 89 GLY A C 1
ATOM 716 O O . GLY A 1 89 ? -8.749 -7.349 3.823 1.00 87.12 89 GLY A O 1
ATOM 717 N N . VAL A 1 90 ? -6.901 -7.634 5.069 1.00 88.81 90 VAL A N 1
ATOM 718 C CA . VAL A 1 90 ? -5.975 -7.413 3.951 1.00 88.81 90 VAL A CA 1
ATOM 719 C C . VAL A 1 90 ? -5.935 -8.655 3.064 1.00 88.81 90 VAL A C 1
ATOM 721 O O . VAL A 1 90 ? -5.647 -9.757 3.531 1.00 88.81 90 VAL A O 1
ATOM 724 N N . ARG A 1 91 ? -6.200 -8.465 1.773 1.00 88.81 91 ARG A N 1
ATOM 725 C CA . ARG A 1 91 ? -6.088 -9.468 0.714 1.00 88.81 91 ARG A CA 1
ATOM 726 C C . ARG A 1 91 ? -5.054 -9.007 -0.304 1.00 88.81 91 ARG A C 1
ATOM 728 O O . ARG A 1 91 ? -4.940 -7.816 -0.580 1.00 88.81 91 ARG A O 1
ATOM 735 N N . MET A 1 92 ? -4.302 -9.956 -0.847 1.00 88.00 92 MET A N 1
ATOM 736 C CA . MET A 1 92 ? -3.268 -9.708 -1.848 1.00 88.00 92 MET A CA 1
ATOM 737 C C . MET A 1 92 ? -3.580 -10.563 -3.062 1.00 88.00 92 MET A C 1
ATOM 739 O O . MET A 1 92 ? -3.798 -11.768 -2.928 1.00 88.00 92 MET A O 1
ATOM 743 N N . THR A 1 93 ? -3.591 -9.943 -4.232 1.00 82.50 93 THR A N 1
ATOM 744 C CA . THR A 1 93 ? -3.891 -10.627 -5.487 1.00 82.50 93 THR A CA 1
ATOM 745 C C . THR A 1 93 ? -2.813 -10.269 -6.491 1.00 82.50 93 THR A C 1
ATOM 747 O O . THR A 1 93 ? -2.518 -9.090 -6.685 1.00 82.50 93 THR A O 1
ATOM 750 N N . ALA A 1 94 ? -2.220 -11.282 -7.118 1.00 76.38 94 ALA A N 1
ATOM 751 C CA . ALA A 1 94 ? -1.420 -11.073 -8.314 1.00 76.38 94 ALA A CA 1
ATOM 752 C C . ALA A 1 94 ? -2.390 -10.764 -9.464 1.00 76.38 94 ALA A C 1
ATOM 754 O O . ALA A 1 94 ? -3.338 -11.524 -9.677 1.00 76.38 94 ALA A O 1
ATOM 755 N N . GLY A 1 95 ? -2.213 -9.642 -10.159 1.00 60.81 95 GLY A N 1
ATOM 756 C CA . GLY A 1 95 ? -3.242 -9.175 -11.090 1.00 60.81 95 GLY A CA 1
ATOM 757 C C . GLY A 1 95 ? -2.857 -7.942 -11.895 1.00 60.81 95 GLY A C 1
ATOM 758 O O . GLY A 1 95 ? -3.433 -6.879 -11.699 1.00 60.81 95 GLY A O 1
ATOM 759 N N . GLY A 1 96 ? -1.929 -8.114 -12.836 1.00 54.78 96 GLY A N 1
ATOM 760 C CA . GLY A 1 96 ? -1.565 -7.110 -13.835 1.00 54.78 96 GLY A CA 1
ATOM 761 C C . GLY A 1 96 ? -1.604 -7.711 -15.225 1.00 54.78 96 GLY A C 1
ATOM 762 O O . GLY A 1 96 ? -0.619 -8.282 -15.679 1.00 54.78 96 GLY A O 1
ATOM 763 N N . GLY A 1 97 ? -2.743 -7.615 -15.898 1.00 43.44 97 GLY A N 1
ATOM 764 C CA . GLY A 1 97 ? -2.857 -8.014 -17.295 1.00 43.44 97 GLY A CA 1
ATOM 765 C C . GLY A 1 97 ? -4.117 -7.436 -17.914 1.00 43.44 97 GLY A C 1
ATOM 766 O O . GLY A 1 97 ? -5.181 -7.648 -17.347 1.00 43.44 97 GLY A O 1
ATOM 767 N N . ASP A 1 98 ? -3.941 -6.701 -19.020 1.00 40.81 98 ASP A N 1
ATOM 768 C CA . ASP A 1 98 ? -4.803 -6.234 -20.134 1.00 40.81 98 ASP A CA 1
ATOM 769 C C . ASP A 1 98 ? -6.342 -6.135 -20.015 1.00 40.81 98 ASP A C 1
ATOM 771 O O . ASP A 1 98 ? -7.008 -5.789 -20.990 1.00 40.81 98 ASP A O 1
ATOM 775 N N . ARG A 1 99 ? -6.961 -6.431 -18.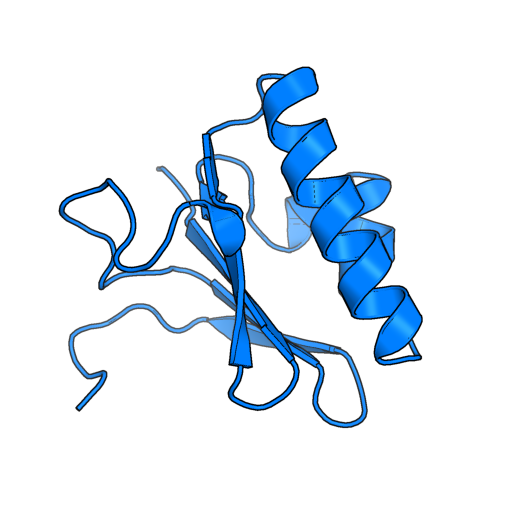876 1.00 38.78 99 ARG A N 1
ATOM 776 C CA . ARG A 1 99 ? -8.413 -6.544 -18.712 1.00 38.78 99 ARG A CA 1
ATOM 777 C C . ARG A 1 99 ? -8.863 -6.019 -17.359 1.00 38.78 99 ARG A C 1
ATOM 779 O O . ARG A 1 99 ? -9.449 -6.733 -16.552 1.00 38.78 99 ARG A O 1
ATOM 786 N N . TRP A 1 100 ? -8.635 -4.732 -17.160 1.00 38.69 100 TRP A N 1
ATOM 787 C CA . TRP A 1 100 ? -9.559 -3.922 -16.379 1.00 38.69 100 TRP A CA 1
ATOM 788 C C . TRP A 1 100 ? -10.532 -3.311 -17.396 1.00 38.69 100 TRP A C 1
ATOM 790 O O .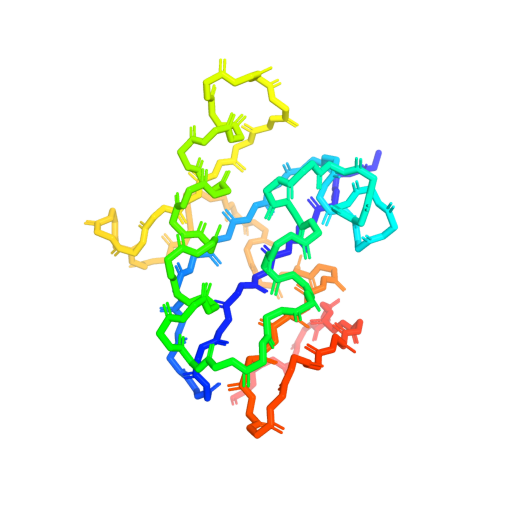 TRP A 1 100 ? -10.170 -2.362 -18.088 1.00 38.69 100 TRP A O 1
ATOM 800 N N . HIS A 1 101 ? -11.687 -3.956 -17.593 1.00 35.12 101 HIS A N 1
ATOM 801 C CA . HIS A 1 101 ? -12.773 -3.470 -18.457 1.00 35.12 101 HIS A CA 1
ATOM 802 C C . HIS A 1 101 ? -13.787 -2.675 -17.640 1.00 35.12 101 HIS A C 1
ATOM 804 O O . HIS A 1 101 ? -14.105 -3.134 -16.519 1.00 35.12 101 HIS A O 1
#

pLDDT: mean 82.6, std 15.85, range [35.12, 96.62]

Nearest PDB structures (foldseek):
  2g0i-assembly1_A  TM=2.886E-01  e=1.688E+00  Streptococcus mutans
  2g0j-assembly2_C  TM=2.776E-01  e=2.051E+00  Streptococcus mutans

Sequence (101 aa):
MTTRTDFYLGAQWIGSLQFACHPDNLLKHPYGRAALTARLPSTYVSAVKDLLLMWAVEGLGAAHDPRNGWPWDWETSHCNDWIITYDHGVRMTAGGGDRWH

Solvent-accessible surface area (backbone atoms only — not comparable to full-atom values): 5605 Å² total; per-residue (Å²): 133,74,33,27,27,38,34,25,55,60,91,42,76,63,29,37,36,31,37,64,44,44,66,76,48,23,59,71,35,74,43,34,29,45,30,67,65,26,81,45,74,68,53,24,56,51,23,44,53,52,30,43,54,47,35,48,74,70,66,56,38,54,50,46,54,56,91,78,51,83,77,68,99,50,98,62,64,78,52,26,51,30,40,36,31,40,65,101,38,60,45,78,41,81,64,46,62,98,68,90,127